Protein AF-A0A6S7J0M7-F1 (afdb_monomer)

InterPro domains:
  IPR000467 G-patch domain [PF01585] (62-101)
  IPR000467 G-patch domain [PS50174] (59-105)
  IPR000467 G-patch domain [SM00443] (57-103)
  IPR050851 mRNA Cap 2'-O-Ribose Methyltransferase [PTHR16121] (40-175)

Structure (mmCIF, N/CA/C/O backbone):
data_AF-A0A6S7J0M7-F1
#
_entry.id   AF-A0A6S7J0M7-F1
#
loop_
_atom_site.group_PDB
_atom_site.id
_atom_site.type_symbol
_atom_site.label_atom_id
_atom_site.label_alt_id
_atom_site.label_comp_id
_atom_site.label_asym_id
_atom_site.label_entity_id
_atom_site.label_seq_id
_atom_site.pdbx_PDB_ins_code
_atom_site.Cartn_x
_atom_site.Cartn_y
_atom_site.Cartn_z
_atom_site.occupancy
_atom_site.B_iso_or_equiv
_atom_site.auth_seq_id
_atom_site.auth_comp_id
_atom_site.auth_asym_id
_atom_site.auth_atom_id
_atom_site.pdbx_PDB_model_num
ATOM 1 N N . MET A 1 1 ? 40.876 47.658 -2.928 1.00 42.59 1 MET A N 1
ATOM 2 C CA . MET A 1 1 ? 40.728 48.165 -1.544 1.00 42.59 1 MET A CA 1
ATOM 3 C C . MET A 1 1 ? 39.291 48.633 -1.369 1.00 42.59 1 MET A C 1
ATOM 5 O O . MET A 1 1 ? 38.766 49.165 -2.336 1.00 42.59 1 MET A O 1
ATOM 9 N N . ALA A 1 2 ? 38.724 48.424 -0.171 1.00 39.72 2 ALA A N 1
ATOM 10 C CA . ALA A 1 2 ? 37.327 48.652 0.252 1.00 39.72 2 ALA A CA 1
ATOM 11 C C . ALA A 1 2 ? 36.316 47.568 -0.195 1.00 39.72 2 ALA A C 1
ATOM 13 O O . ALA A 1 2 ? 36.354 47.130 -1.335 1.00 39.72 2 ALA A O 1
ATOM 14 N N . GLU A 1 3 ? 35.381 47.063 0.614 1.00 38.03 3 GLU A N 1
ATOM 15 C CA . GLU A 1 3 ? 35.123 47.114 2.064 1.00 38.03 3 GLU A CA 1
ATOM 16 C C . GLU A 1 3 ? 34.045 46.042 2.339 1.00 38.03 3 GLU A C 1
ATOM 18 O O . GLU A 1 3 ? 33.054 45.964 1.615 1.00 38.03 3 GLU A O 1
ATOM 23 N N . LYS A 1 4 ? 34.240 45.168 3.336 1.00 44.88 4 LYS A N 1
ATOM 24 C CA . LYS A 1 4 ? 33.270 44.121 3.702 1.00 44.88 4 LYS A CA 1
ATOM 25 C C . LYS A 1 4 ? 32.266 44.698 4.699 1.00 44.88 4 LYS A C 1
ATOM 27 O O . LYS A 1 4 ? 32.667 45.071 5.798 1.00 44.88 4 LYS A O 1
ATOM 32 N N . ARG A 1 5 ? 30.970 44.698 4.370 1.00 46.44 5 ARG A N 1
ATOM 33 C CA . ARG A 1 5 ? 29.899 44.952 5.346 1.00 46.44 5 ARG A CA 1
ATOM 34 C C . ARG A 1 5 ? 29.328 43.632 5.851 1.00 46.44 5 ARG A C 1
ATOM 36 O O . ARG A 1 5 ? 28.837 42.809 5.088 1.00 46.44 5 ARG A O 1
ATOM 43 N N . LYS A 1 6 ? 29.472 43.446 7.160 1.00 42.84 6 LYS A N 1
ATOM 44 C CA . LYS A 1 6 ? 29.028 42.312 7.966 1.00 42.84 6 LYS A CA 1
ATOM 45 C C . LYS A 1 6 ? 27.598 42.610 8.417 1.00 42.84 6 LYS A C 1
ATOM 47 O O . LYS A 1 6 ? 27.393 43.591 9.123 1.00 42.84 6 LYS A O 1
ATOM 52 N N . ILE A 1 7 ? 26.626 41.804 8.000 1.00 42.66 7 ILE A N 1
ATOM 53 C CA . ILE A 1 7 ? 25.259 41.857 8.529 1.00 42.66 7 ILE A CA 1
ATOM 54 C C . ILE A 1 7 ? 25.139 40.682 9.494 1.00 42.66 7 ILE A C 1
ATOM 56 O O . ILE A 1 7 ? 25.133 39.527 9.079 1.00 42.66 7 ILE A O 1
ATOM 60 N N . GLY A 1 8 ? 25.146 40.991 10.787 1.00 37.91 8 GLY A N 1
ATOM 61 C CA . GLY A 1 8 ? 24.786 40.067 11.852 1.00 37.91 8 GLY A CA 1
ATOM 62 C C . GLY A 1 8 ? 23.484 40.544 12.475 1.00 37.91 8 GLY A C 1
ATOM 63 O O . GLY A 1 8 ? 23.436 41.661 12.979 1.00 37.91 8 GLY A O 1
ATOM 64 N N . ALA A 1 9 ? 22.450 39.711 12.410 1.00 40.03 9 ALA A N 1
ATOM 65 C CA . ALA A 1 9 ? 21.255 39.800 13.241 1.00 40.03 9 ALA A CA 1
ATOM 66 C C . ALA A 1 9 ? 20.550 38.437 13.195 1.00 40.03 9 ALA A C 1
ATOM 68 O O . ALA A 1 9 ? 19.707 38.184 12.340 1.00 40.03 9 ALA A O 1
ATOM 69 N N . SER A 1 10 ? 20.953 37.533 14.084 1.00 37.06 10 SER A N 1
ATOM 70 C CA . SER A 1 10 ? 20.159 36.365 14.458 1.00 37.06 10 SER A CA 1
ATOM 71 C C . SER A 1 10 ? 19.264 36.780 15.625 1.00 37.06 10 SER A C 1
ATOM 73 O O . SER A 1 10 ? 19.756 36.979 16.735 1.00 37.06 10 SER A O 1
ATOM 75 N N . LEU A 1 11 ? 17.972 36.955 15.352 1.00 40.38 11 LEU A N 1
ATOM 76 C CA . LEU A 1 11 ? 16.920 36.942 16.364 1.00 40.38 11 LEU A CA 1
ATOM 77 C C . LEU A 1 11 ? 16.430 35.496 16.477 1.00 40.38 11 LEU A C 1
ATOM 79 O O . LEU A 1 11 ? 15.814 34.981 15.547 1.00 40.38 11 LEU A O 1
ATOM 83 N N . SER A 1 12 ? 16.710 34.854 17.604 1.00 33.84 12 SER A N 1
ATOM 84 C CA . SER A 1 12 ? 15.991 33.665 18.051 1.00 33.84 12 SER A CA 1
ATOM 85 C C . SER A 1 12 ? 15.834 33.763 19.561 1.00 33.84 12 SER A C 1
ATOM 87 O O . SER A 1 12 ? 16.805 33.659 20.309 1.00 33.84 12 SER A O 1
ATOM 89 N N . ASP A 1 13 ? 14.595 34.048 19.929 1.00 35.84 13 ASP A N 1
ATOM 90 C CA . ASP A 1 13 ? 14.003 34.031 21.256 1.00 35.84 13 ASP A CA 1
ATOM 91 C C . ASP A 1 13 ? 13.851 32.566 21.693 1.00 35.84 13 ASP A C 1
ATOM 93 O O . ASP A 1 13 ? 13.374 31.739 20.911 1.00 35.84 13 ASP A O 1
ATOM 97 N N . SER A 1 14 ? 14.309 32.209 22.889 1.00 38.31 14 SER A N 1
ATOM 98 C CA . SER A 1 14 ? 14.053 30.900 23.503 1.00 38.31 14 SER A CA 1
ATOM 99 C C . SER A 1 14 ? 14.153 31.046 25.017 1.00 38.31 14 SER A C 1
ATOM 101 O O . SER A 1 14 ? 15.239 30.984 25.595 1.00 38.31 14 SER A O 1
ATOM 103 N N . ASP A 1 15 ? 12.992 31.284 25.618 1.00 41.34 15 ASP A N 1
ATOM 104 C CA . ASP A 1 15 ? 12.712 31.068 27.030 1.00 41.34 15 ASP A CA 1
ATOM 105 C C . ASP A 1 15 ? 12.633 29.559 27.300 1.00 41.34 15 ASP A C 1
ATOM 107 O O . ASP A 1 15 ? 11.802 28.878 26.708 1.00 41.34 15 ASP A O 1
ATOM 111 N N . ASP A 1 16 ? 13.446 29.054 28.227 1.00 39.22 16 ASP A N 1
ATOM 112 C CA . ASP A 1 16 ? 13.207 27.776 28.907 1.00 39.22 16 ASP A CA 1
ATOM 113 C C . ASP A 1 16 ? 13.656 27.910 30.373 1.00 39.22 16 ASP A C 1
ATOM 115 O O . ASP A 1 16 ? 14.795 27.632 30.756 1.00 39.22 16 ASP A O 1
ATOM 119 N N . GLU A 1 17 ? 12.735 28.394 31.207 1.00 39.56 17 GLU A N 1
ATOM 120 C CA . GLU A 1 17 ? 12.828 28.380 32.669 1.00 39.56 17 GLU A CA 1
ATOM 121 C C . GLU A 1 17 ? 12.623 26.945 33.189 1.00 39.56 17 GLU A C 1
ATOM 123 O O . GLU A 1 17 ? 11.519 26.396 33.166 1.00 39.56 17 GLU A O 1
ATOM 128 N N . VAL A 1 18 ? 13.694 26.329 33.695 1.00 36.09 18 VAL A N 1
ATOM 129 C CA . VAL A 1 18 ? 13.650 25.049 34.418 1.00 36.09 18 VAL A CA 1
ATOM 130 C C . VAL A 1 18 ? 13.299 25.307 35.886 1.00 36.09 18 VAL A C 1
ATOM 132 O O . VAL A 1 18 ? 14.115 25.799 36.666 1.00 36.09 18 VAL A O 1
ATOM 135 N N . CYS A 1 19 ? 12.092 24.921 36.299 1.00 30.52 19 CYS A N 1
ATOM 136 C CA . CYS A 1 19 ? 11.670 24.946 37.698 1.00 30.52 19 CYS A CA 1
ATOM 137 C C . CYS A 1 19 ? 12.183 23.709 38.466 1.00 30.52 19 CYS A C 1
ATOM 139 O O . CYS A 1 19 ? 11.539 22.664 38.554 1.00 30.52 19 CYS A O 1
ATOM 141 N N . ASP A 1 20 ? 13.368 23.840 39.061 1.00 32.44 20 ASP A N 1
ATOM 142 C CA . ASP A 1 20 ? 14.002 22.818 39.901 1.00 32.44 20 ASP A CA 1
ATOM 143 C C . ASP A 1 20 ? 13.380 22.798 41.320 1.00 32.44 20 ASP A C 1
ATOM 145 O O . ASP A 1 20 ? 13.805 23.504 42.243 1.00 32.44 20 ASP A O 1
ATOM 149 N N . VAL A 1 21 ? 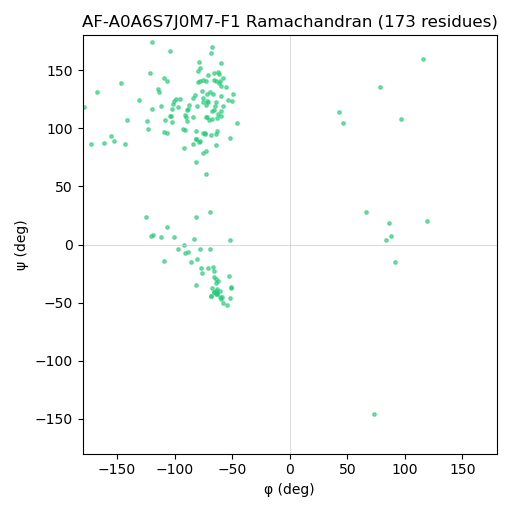12.312 22.013 41.513 1.00 38.84 21 VAL A N 1
ATOM 150 C CA . VAL A 1 21 ? 11.648 21.837 42.819 1.00 38.84 21 VAL A CA 1
ATOM 151 C C . VAL A 1 21 ? 12.407 20.811 43.667 1.00 38.84 21 VAL A C 1
ATOM 153 O O . VAL A 1 21 ? 12.130 19.610 43.674 1.00 38.84 21 VAL A O 1
ATOM 156 N N . LYS A 1 22 ? 13.358 21.307 44.465 1.00 37.19 22 LYS A N 1
ATOM 157 C CA . LYS A 1 22 ? 14.026 20.539 45.527 1.00 37.19 22 LYS A CA 1
ATOM 158 C C . LYS A 1 22 ? 13.047 20.210 46.659 1.00 37.19 22 LYS A C 1
ATOM 160 O O . LYS A 1 22 ? 12.708 21.065 47.477 1.00 37.19 22 LYS A O 1
ATOM 165 N N . ARG A 1 23 ? 12.653 18.935 46.751 1.00 42.47 23 ARG A N 1
ATOM 166 C CA . ARG A 1 23 ? 11.965 18.351 47.915 1.00 42.47 23 ARG A CA 1
ATOM 167 C C . ARG A 1 23 ? 12.846 18.483 49.164 1.00 42.47 23 ARG A C 1
ATOM 169 O O . ARG A 1 23 ? 13.858 17.797 49.284 1.00 42.47 23 ARG A O 1
ATOM 176 N N . ARG A 1 24 ? 12.445 19.323 50.120 1.00 42.94 24 ARG A N 1
ATOM 177 C CA . ARG A 1 24 ? 12.950 19.279 51.501 1.00 42.94 24 ARG A CA 1
ATOM 178 C C . ARG A 1 24 ? 11.878 18.657 52.385 1.00 42.94 24 ARG A C 1
ATOM 180 O O . ARG A 1 24 ? 10.830 19.251 52.599 1.00 42.94 24 ARG A O 1
ATOM 187 N N . ASN A 1 25 ? 12.157 17.452 52.870 1.00 37.50 25 ASN A N 1
ATOM 188 C CA . ASN A 1 25 ? 11.342 16.757 53.856 1.00 37.50 25 ASN A CA 1
ATOM 189 C C . ASN A 1 25 ? 11.914 17.095 55.241 1.00 37.50 25 ASN A C 1
ATOM 191 O O . ASN A 1 25 ? 12.939 16.540 55.632 1.00 37.50 25 ASN A O 1
ATOM 195 N N . THR A 1 26 ? 11.309 18.039 55.961 1.00 36.28 26 THR A N 1
ATOM 196 C CA . THR A 1 26 ? 11.643 18.302 57.368 1.00 36.28 26 THR A CA 1
ATOM 197 C C . THR A 1 26 ? 10.506 17.818 58.248 1.00 36.28 26 THR A C 1
ATOM 199 O O . THR A 1 26 ? 9.429 18.408 58.294 1.00 36.28 26 THR A O 1
ATOM 202 N N . PHE A 1 27 ? 10.782 16.710 58.923 1.00 38.91 27 PHE A N 1
ATOM 203 C CA . PHE A 1 27 ? 9.983 16.107 59.973 1.00 38.91 27 PHE A CA 1
ATOM 204 C C . PHE A 1 27 ? 10.009 17.033 61.198 1.00 38.91 27 PHE A C 1
ATOM 206 O O . PHE A 1 27 ? 11.068 17.250 61.784 1.00 38.91 27 PHE A O 1
ATOM 213 N N . VAL A 1 28 ? 8.863 17.605 61.568 1.00 35.50 28 VAL A N 1
ATOM 214 C CA . VAL A 1 28 ? 8.693 18.323 62.837 1.00 35.50 28 VAL A CA 1
ATOM 215 C C . VAL A 1 28 ? 7.547 17.659 63.586 1.00 35.50 28 VAL A C 1
ATOM 217 O O . VAL A 1 28 ? 6.374 17.900 63.312 1.00 35.50 28 VAL A O 1
ATOM 220 N N . THR A 1 29 ? 7.912 16.800 64.535 1.00 32.78 29 THR A N 1
ATOM 221 C CA . THR A 1 29 ? 7.024 16.325 65.595 1.00 32.78 29 THR A CA 1
ATOM 222 C C . THR A 1 29 ? 6.768 17.491 66.544 1.00 32.78 29 THR A C 1
ATOM 224 O O . THR A 1 29 ? 7.652 17.883 67.303 1.00 32.78 29 THR A O 1
ATOM 227 N N . SER A 1 30 ? 5.561 18.050 66.490 1.00 40.34 30 SER A N 1
ATOM 228 C CA . SER A 1 30 ? 5.046 18.973 67.499 1.00 40.34 30 SER A CA 1
ATOM 229 C C . SER A 1 30 ? 4.079 18.207 68.397 1.00 40.34 30 SER A C 1
ATOM 231 O O . SER A 1 30 ? 3.074 17.670 67.930 1.00 40.34 30 SER A O 1
ATOM 233 N N . MET A 1 31 ? 4.447 18.116 69.674 1.00 36.81 31 MET A N 1
ATOM 234 C CA . MET A 1 31 ? 3.658 17.562 70.770 1.00 36.81 31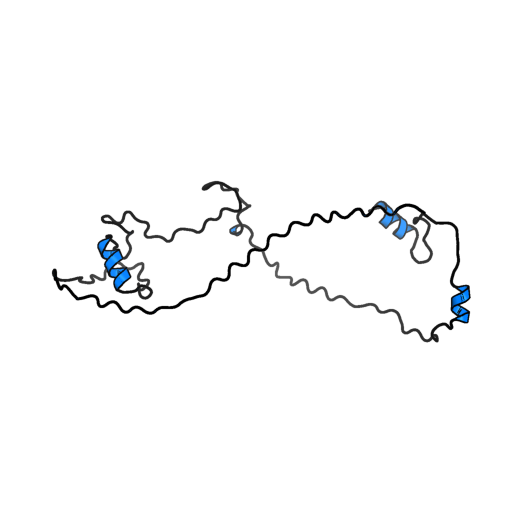 MET A CA 1
ATOM 235 C C . MET A 1 31 ? 2.324 18.308 70.893 1.00 36.81 31 MET A C 1
ATOM 237 O O . MET A 1 31 ? 2.315 19.505 71.177 1.00 36.81 31 MET A O 1
ATOM 241 N N . TYR A 1 32 ? 1.205 17.601 70.730 1.00 36.69 32 TYR A N 1
ATOM 242 C CA . TYR A 1 32 ? -0.105 18.094 71.146 1.00 36.69 32 TYR A CA 1
ATOM 243 C C . TYR A 1 32 ? -0.482 17.452 72.476 1.00 36.69 32 TYR A C 1
ATOM 245 O O . TYR A 1 32 ? -0.500 16.233 72.618 1.00 36.69 32 TYR A O 1
ATOM 253 N N . GLN A 1 33 ? -0.743 18.319 73.448 1.00 37.66 33 GLN A N 1
ATOM 254 C CA . GLN A 1 33 ? -1.159 17.992 74.800 1.00 37.66 33 GLN A CA 1
ATOM 255 C C . GLN A 1 33 ? -2.675 17.772 74.823 1.00 37.66 33 GLN A C 1
ATOM 257 O O . GLN A 1 33 ? -3.440 18.618 74.355 1.00 37.66 33 GLN A O 1
ATOM 262 N N . GLU A 1 34 ? -3.097 16.615 75.331 1.00 29.38 34 GLU A N 1
ATOM 263 C CA . GLU A 1 34 ? -4.500 16.219 75.433 1.00 29.38 34 GLU A CA 1
ATOM 264 C C . GLU A 1 34 ? -5.218 17.043 76.507 1.00 29.38 34 GLU A C 1
ATOM 266 O O . GLU A 1 34 ? -4.831 17.042 77.673 1.00 29.38 34 GLU A O 1
ATOM 271 N N . ASN A 1 35 ? -6.290 17.731 76.108 1.00 38.28 35 ASN A N 1
ATOM 272 C CA . ASN A 1 35 ? -7.301 18.234 77.030 1.00 38.28 35 ASN A CA 1
ATOM 273 C C . ASN A 1 35 ? -8.553 17.369 76.866 1.00 38.28 35 ASN A C 1
ATOM 275 O O . ASN A 1 35 ? -9.370 17.579 75.967 1.00 38.28 35 ASN A O 1
ATOM 279 N N . GLU A 1 36 ? -8.665 16.381 77.747 1.00 38.00 36 GLU A N 1
ATOM 280 C CA . GLU A 1 36 ? -9.853 15.565 77.969 1.00 38.00 36 GLU A CA 1
ATOM 281 C C . GLU A 1 36 ? -11.005 16.453 78.470 1.00 38.00 36 GLU A C 1
ATOM 283 O O . GLU A 1 36 ? -11.009 16.918 79.611 1.00 38.00 36 GLU A O 1
ATOM 288 N N . SER A 1 37 ? -12.013 16.681 77.626 1.00 38.06 37 SER A N 1
ATOM 289 C CA . SER A 1 37 ? -13.362 16.996 78.096 1.00 38.06 37 SER A CA 1
ATOM 290 C C . SER A 1 37 ? -14.337 15.992 77.488 1.00 38.06 37 SER A C 1
ATOM 292 O O . SER A 1 37 ? -14.616 15.966 76.288 1.00 38.06 37 SER A O 1
ATOM 294 N N . SER A 1 38 ? -14.797 15.073 78.331 1.00 44.44 38 SER A N 1
ATOM 295 C CA . SER A 1 38 ? -15.778 14.060 77.963 1.00 44.44 38 SER A CA 1
ATOM 296 C C . SER A 1 38 ? -17.163 14.698 77.807 1.00 44.44 38 SER A C 1
ATOM 298 O O . SER A 1 38 ? -17.576 15.485 78.662 1.00 44.44 38 SER A O 1
ATOM 300 N N . PRO A 1 39 ? -17.948 14.268 76.805 1.00 39.06 39 PRO A N 1
ATOM 301 C CA . PRO A 1 39 ? -19.357 14.020 77.080 1.00 39.06 39 PRO A CA 1
ATOM 302 C C . PRO A 1 39 ? -19.827 12.652 76.563 1.00 39.06 39 PRO A C 1
ATOM 304 O O . PRO A 1 39 ? -19.722 12.317 75.388 1.00 39.06 39 PRO A O 1
ATOM 307 N N . SER A 1 40 ? -20.369 11.896 77.520 1.00 37.03 40 SER A N 1
ATOM 308 C CA . SE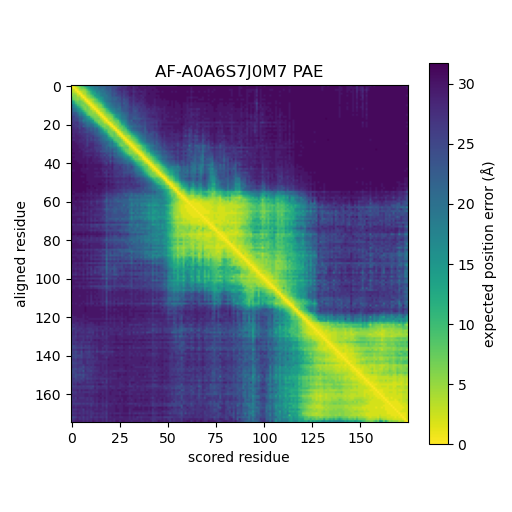R A 1 40 ? -21.538 11.010 77.453 1.00 37.03 40 SER A CA 1
ATOM 309 C C . SER A 1 40 ? -21.757 10.077 76.249 1.00 37.03 40 SER A C 1
ATOM 311 O O . SER A 1 40 ? -22.184 10.495 75.181 1.00 37.03 40 SER A O 1
ATOM 313 N N . LYS A 1 41 ? -21.678 8.775 76.562 1.00 44.16 41 LYS A N 1
ATOM 314 C CA . LYS A 1 41 ? -22.677 7.722 76.276 1.00 44.16 41 LYS A CA 1
ATOM 315 C C . LYS A 1 41 ? -23.284 7.660 74.862 1.00 44.16 41 LYS A C 1
ATOM 317 O O . LYS A 1 41 ? -24.295 8.289 74.585 1.00 44.16 41 LYS A O 1
ATOM 322 N N . GLY A 1 42 ? -22.794 6.663 74.121 1.00 35.53 42 GLY A N 1
ATOM 323 C CA . GLY A 1 42 ? -23.638 5.589 73.588 1.00 35.53 42 GLY A CA 1
ATOM 324 C C . GLY A 1 42 ? -24.112 5.764 72.151 1.00 35.53 42 GLY A C 1
ATOM 325 O O . GLY A 1 42 ? -25.050 6.505 71.895 1.00 35.53 42 GLY A O 1
ATOM 326 N N . MET A 1 43 ? -23.547 4.972 71.237 1.00 37.97 43 MET A N 1
ATOM 327 C CA . MET A 1 43 ? -24.233 4.619 69.997 1.00 37.97 43 MET A CA 1
ATOM 328 C C . MET A 1 43 ? -24.614 3.140 70.091 1.00 37.97 43 MET A C 1
ATOM 330 O O . MET A 1 43 ? -23.783 2.256 69.896 1.00 37.97 43 MET A O 1
ATOM 334 N N . MET A 1 44 ? -25.863 2.880 70.488 1.00 36.81 44 MET A N 1
ATOM 335 C CA . MET A 1 44 ? -26.513 1.598 70.228 1.00 36.81 44 MET A CA 1
ATOM 336 C C . MET A 1 44 ? -26.656 1.470 68.714 1.00 36.81 44 MET A C 1
ATOM 338 O O . MET A 1 44 ? -27.312 2.291 68.076 1.00 36.81 44 MET A O 1
ATOM 342 N N . VAL A 1 45 ? -26.030 0.443 68.148 1.00 39.19 45 VAL A N 1
ATOM 343 C CA . VAL A 1 45 ? -26.335 -0.030 66.801 1.00 39.19 45 VAL A CA 1
ATOM 344 C C . VAL A 1 45 ? -27.670 -0.760 66.900 1.00 39.19 45 VAL A C 1
ATOM 346 O O . VAL A 1 45 ? -27.715 -1.921 67.295 1.00 39.19 45 VAL A O 1
ATOM 349 N N . ASN A 1 46 ? -28.766 -0.073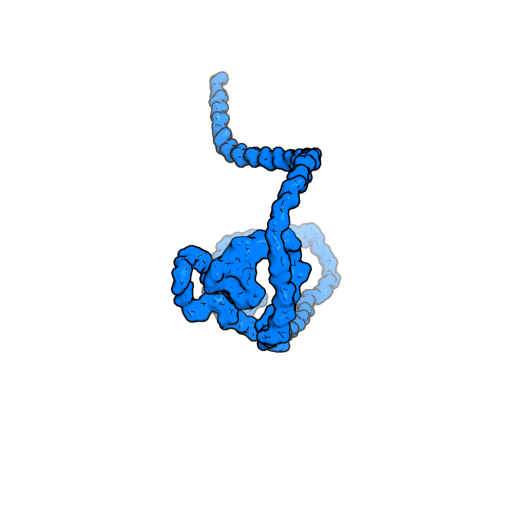 66.586 1.00 38.72 46 ASN A N 1
ATOM 350 C CA . ASN A 1 46 ? -30.003 -0.756 66.228 1.00 38.72 46 ASN A CA 1
ATOM 351 C C . ASN A 1 46 ? -29.881 -1.143 64.756 1.00 38.72 46 ASN A C 1
ATOM 353 O O . ASN A 1 46 ? -30.061 -0.321 63.861 1.00 38.72 46 ASN A O 1
ATOM 357 N N . SER A 1 47 ? -29.504 -2.397 64.525 1.00 46.50 47 SER A N 1
ATOM 358 C CA . SER A 1 47 ? -29.542 -3.028 63.215 1.00 46.50 47 SER A CA 1
ATOM 359 C C . SER A 1 47 ? -30.977 -3.446 62.910 1.00 46.50 47 SER A C 1
ATOM 361 O O . SER A 1 47 ? -31.371 -4.566 63.224 1.00 46.50 47 SER A O 1
ATOM 363 N N . ASP A 1 48 ? -31.754 -2.548 62.316 1.00 40.53 48 ASP A N 1
ATOM 364 C CA . ASP A 1 48 ? -32.861 -2.973 61.464 1.00 40.53 48 ASP A CA 1
ATOM 365 C C . ASP A 1 48 ? -33.142 -1.904 60.408 1.00 40.53 48 ASP A C 1
ATOM 367 O O . ASP A 1 48 ? -33.860 -0.937 60.643 1.00 40.53 48 ASP A O 1
ATOM 371 N N . SER A 1 49 ? -32.445 -2.028 59.279 1.00 39.69 49 SER A N 1
ATOM 372 C CA . SER A 1 49 ? -32.746 -1.417 57.978 1.00 39.69 49 SER A CA 1
ATOM 373 C C . SER A 1 49 ? -31.763 -2.020 56.981 1.00 39.69 49 SER A C 1
ATOM 375 O O . SER A 1 49 ? -30.642 -1.553 56.780 1.00 39.69 49 SER A O 1
ATOM 377 N N . THR A 1 50 ? -32.162 -3.160 56.436 1.00 49.09 50 THR A N 1
ATOM 378 C CA . THR A 1 50 ? -31.507 -3.842 55.327 1.00 49.09 50 THR A CA 1
ATOM 379 C C . THR A 1 50 ? -31.676 -3.019 54.054 1.00 49.09 50 THR A C 1
ATOM 381 O O . THR A 1 50 ? -32.709 -3.143 53.408 1.00 49.09 50 THR A O 1
ATOM 384 N N . ASP A 1 51 ? -30.703 -2.169 53.732 1.00 44.00 51 ASP A N 1
ATOM 385 C CA . ASP A 1 51 ? -30.099 -2.038 52.395 1.00 44.00 51 ASP A CA 1
ATOM 386 C C . ASP A 1 51 ? -28.987 -0.969 52.459 1.00 44.00 51 ASP A C 1
ATOM 388 O O . ASP A 1 51 ? -29.248 0.180 52.807 1.00 44.00 51 ASP A O 1
ATOM 392 N N . GLY A 1 52 ? -27.729 -1.335 52.186 1.00 49.47 52 GLY A N 1
ATOM 393 C CA . GLY A 1 52 ? -26.622 -0.362 52.120 1.00 49.47 52 GLY A CA 1
ATOM 394 C C . GLY A 1 52 ? -25.453 -0.535 53.097 1.00 49.47 52 GLY A C 1
ATOM 395 O O . GLY A 1 52 ? -24.681 0.405 53.285 1.00 49.47 52 GLY A O 1
ATOM 396 N N . SER A 1 53 ? -25.237 -1.716 53.688 1.00 47.62 53 SER A N 1
ATOM 397 C CA . SER A 1 53 ? -24.034 -2.003 54.489 1.00 47.62 53 SER A CA 1
ATOM 398 C C . SER A 1 53 ? -22.774 -2.174 53.619 1.00 47.62 53 SER A C 1
ATOM 400 O O . SER A 1 53 ? -22.127 -3.222 53.628 1.00 47.62 53 SER A O 1
ATOM 402 N N . LYS A 1 54 ? -22.380 -1.147 52.859 1.00 55.50 54 LYS A N 1
ATOM 403 C CA . LYS A 1 54 ? -20.979 -1.020 52.446 1.00 55.50 54 LYS A CA 1
ATOM 404 C C . LYS A 1 54 ? -20.215 -0.632 53.701 1.00 55.50 54 LYS A C 1
ATOM 406 O O . LYS A 1 54 ? -20.400 0.463 54.225 1.00 55.50 54 LYS A O 1
ATOM 411 N N . SER A 1 55 ? -19.409 -1.551 54.227 1.00 57.78 55 SER A N 1
ATOM 412 C CA . SER A 1 55 ? -18.583 -1.285 55.401 1.00 57.78 55 SER A CA 1
ATOM 413 C C . SER A 1 55 ? -17.814 0.019 55.186 1.00 57.78 55 SER A C 1
ATOM 415 O O . SER A 1 55 ? -17.051 0.121 54.224 1.00 57.78 55 SER A O 1
ATOM 417 N N . PHE A 1 56 ? -17.963 0.992 56.086 1.00 67.94 56 PHE A N 1
ATOM 418 C CA . PHE A 1 56 ? -17.222 2.264 56.085 1.00 67.94 56 PHE A CA 1
ATOM 419 C C . PHE A 1 56 ? -15.723 2.065 56.430 1.00 67.94 56 PHE A C 1
ATOM 421 O O . PHE A 1 56 ? -15.056 2.950 56.952 1.00 67.94 56 PHE A O 1
ATOM 428 N N . SER A 1 57 ? -15.193 0.876 56.120 1.00 66.81 57 SER A N 1
ATOM 429 C CA . SER A 1 57 ? -13.872 0.329 56.440 1.00 66.81 57 SER A CA 1
ATOM 430 C C . SER A 1 57 ? -12.719 1.024 55.707 1.00 66.81 57 SER A C 1
ATOM 432 O O . SER A 1 57 ? -11.564 0.675 55.930 1.00 66.81 57 SER A O 1
ATOM 434 N N . GLY A 1 58 ? -13.016 1.972 54.814 1.00 77.88 58 GLY A N 1
ATOM 435 C CA . GLY A 1 58 ? -12.019 2.732 54.056 1.00 77.88 58 GLY A CA 1
ATOM 436 C C . GLY A 1 58 ? -11.678 4.105 54.642 1.00 77.88 58 GLY A C 1
ATOM 437 O O . GLY A 1 58 ? -10.815 4.787 54.095 1.00 77.88 58 GLY A O 1
ATOM 438 N N . TYR A 1 59 ? -12.343 4.537 55.719 1.00 81.44 59 TYR A N 1
ATOM 439 C CA . TYR A 1 59 ? -12.156 5.870 56.296 1.00 81.44 59 TYR A CA 1
ATOM 440 C C . TYR A 1 59 ? -11.438 5.804 57.643 1.00 81.44 59 TYR A C 1
ATOM 442 O O . TYR A 1 59 ? -11.673 4.907 58.444 1.00 81.44 59 TYR A O 1
ATOM 450 N N . ASN A 1 60 ? -10.571 6.783 57.901 1.00 90.81 60 ASN A N 1
ATOM 451 C CA . ASN A 1 60 ? -9.885 6.923 59.183 1.00 90.81 60 ASN A CA 1
ATOM 452 C C . ASN A 1 60 ? -10.877 7.370 60.279 1.00 90.81 60 ASN A C 1
ATOM 454 O O . ASN A 1 60 ? -11.772 8.181 60.020 1.00 90.81 60 ASN A O 1
ATOM 458 N N . ASP A 1 61 ? -10.678 6.904 61.512 1.00 89.50 61 ASP A N 1
ATOM 459 C CA . ASP A 1 61 ? -11.459 7.272 62.702 1.00 89.50 61 ASP A CA 1
ATOM 460 C C . ASP A 1 61 ? -11.595 8.790 62.899 1.00 89.50 61 ASP A C 1
ATOM 462 O O . ASP A 1 61 ? -12.654 9.295 63.288 1.00 89.50 61 ASP A O 1
ATOM 466 N N . PHE A 1 62 ? -10.545 9.555 62.583 1.00 91.19 62 PHE A N 1
ATOM 467 C CA . PHE A 1 62 ? -10.596 11.015 62.652 1.00 91.19 62 PHE A CA 1
ATOM 468 C C . PHE A 1 62 ? -11.602 11.599 61.650 1.00 91.19 62 PHE A C 1
ATOM 470 O O . PHE A 1 62 ? -12.384 12.493 61.987 1.00 91.19 62 PHE A O 1
ATOM 477 N N . SER A 1 63 ? -11.610 11.071 60.425 1.00 89.19 63 SER A N 1
ATOM 478 C CA . SER A 1 63 ? -12.521 11.479 59.355 1.00 89.19 63 SER A CA 1
ATOM 479 C C . SER A 1 63 ? -13.970 11.176 59.731 1.00 89.19 63 SER A C 1
ATOM 481 O O . SER A 1 63 ? -14.831 12.038 59.580 1.00 89.19 63 SER A O 1
ATOM 483 N N . LEU A 1 64 ? -14.223 10.001 60.311 1.00 88.88 64 LEU A N 1
ATOM 484 C CA . LEU A 1 64 ? -15.532 9.590 60.822 1.00 88.88 64 LEU A CA 1
ATOM 485 C C . LEU A 1 64 ? -16.060 10.528 61.910 1.00 88.88 64 LEU A C 1
ATOM 487 O O . LEU A 1 64 ? -17.201 10.989 61.848 1.00 88.88 64 LEU A O 1
ATOM 491 N N . LYS A 1 65 ? -15.213 10.876 62.885 1.00 91.19 65 LYS A N 1
ATOM 492 C CA . LYS A 1 65 ? -15.576 11.813 63.956 1.00 91.19 65 LYS A CA 1
ATOM 493 C C . LYS A 1 65 ? -15.892 13.206 63.410 1.00 91.19 65 LYS A C 1
ATOM 495 O O . LYS A 1 65 ? -16.807 13.865 63.903 1.00 91.19 65 LYS A O 1
ATOM 500 N N . LEU A 1 66 ? -15.154 13.662 62.397 1.00 92.31 66 LEU A N 1
ATOM 501 C CA . LEU A 1 66 ? -15.411 14.940 61.736 1.00 92.31 66 LEU A CA 1
ATOM 502 C C . LEU A 1 66 ? -16.728 14.915 60.947 1.00 92.31 66 LEU A C 1
ATOM 504 O O . LEU A 1 66 ? -17.522 15.844 61.071 1.00 92.31 66 LEU A O 1
ATOM 508 N N . MET A 1 67 ? -16.994 13.844 60.199 1.00 89.75 67 MET A N 1
ATOM 509 C CA . MET A 1 67 ? -18.249 13.652 59.464 1.00 89.75 67 MET A CA 1
ATOM 510 C C . MET A 1 67 ? -19.452 13.634 60.412 1.00 89.75 67 MET A C 1
ATOM 512 O O . MET A 1 67 ? -20.424 14.350 60.178 1.00 89.75 67 MET A O 1
ATOM 516 N N . GLY A 1 68 ? -19.356 12.909 61.531 1.00 88.88 68 GLY A N 1
ATOM 517 C CA . GLY A 1 68 ? -20.396 12.891 62.562 1.00 88.88 68 GLY A CA 1
ATOM 518 C C . GLY A 1 68 ? -20.650 14.273 63.173 1.00 88.88 68 GLY A C 1
ATOM 519 O O . GLY A 1 68 ? -21.801 14.671 63.338 1.00 88.88 68 GLY A O 1
ATOM 520 N N . LYS A 1 69 ? -19.598 15.071 63.423 1.00 91.31 69 LYS A N 1
ATOM 521 C CA . LYS A 1 69 ? -19.742 16.472 63.874 1.00 91.31 69 LYS A CA 1
ATOM 522 C C . LYS A 1 69 ? -20.455 17.362 62.854 1.00 91.31 69 LYS A C 1
ATOM 524 O O . LYS A 1 69 ? -21.145 18.296 63.250 1.00 91.31 69 LYS A O 1
ATOM 529 N N . MET A 1 70 ? -20.301 17.067 61.567 1.00 89.62 70 MET A N 1
ATOM 530 C CA . MET A 1 70 ? -21.002 17.750 60.477 1.00 89.62 70 MET A CA 1
ATOM 531 C C . MET A 1 70 ? -22.416 17.188 60.229 1.00 89.62 70 MET A C 1
ATOM 533 O O . MET A 1 70 ? -23.101 17.641 59.314 1.00 89.62 70 MET A O 1
ATOM 537 N N . GLY A 1 71 ? -22.880 16.241 61.052 1.00 89.06 71 GLY A N 1
ATOM 538 C CA . GLY A 1 71 ? -24.226 15.670 60.986 1.00 89.06 71 GLY A CA 1
ATOM 539 C C . GLY A 1 71 ? -24.375 14.500 60.016 1.00 89.06 71 GLY A C 1
ATOM 540 O O . GLY A 1 71 ? -25.490 14.206 59.616 1.00 89.06 71 GLY A O 1
ATOM 541 N N . PHE A 1 72 ? -23.285 13.846 59.610 1.00 88.44 72 PHE A N 1
ATOM 542 C CA . PHE A 1 72 ? -23.359 12.634 58.793 1.00 88.44 72 PHE A CA 1
ATOM 543 C C . PHE A 1 72 ? -23.989 11.474 59.574 1.00 88.44 72 PHE A C 1
ATOM 545 O O . PHE A 1 72 ? -23.529 11.144 60.671 1.00 88.44 72 PHE A O 1
ATOM 552 N N . GLN A 1 73 ? -24.988 10.829 58.978 1.00 86.44 73 GLN A N 1
ATOM 553 C CA . GLN A 1 73 ? -25.563 9.572 59.451 1.00 86.44 73 GLN A CA 1
ATOM 554 C C . GLN A 1 73 ? -25.434 8.513 58.355 1.00 86.44 73 GLN A C 1
ATOM 556 O O . GLN A 1 73 ? -25.457 8.823 57.167 1.00 86.44 73 GLN A O 1
ATOM 561 N N . ILE A 1 74 ? -25.261 7.252 58.753 1.00 83.06 74 ILE A N 1
ATOM 562 C CA . ILE A 1 74 ? -25.096 6.143 57.808 1.00 83.06 74 ILE A CA 1
ATOM 563 C C . ILE A 1 74 ? -26.382 6.000 56.989 1.00 83.06 74 ILE A C 1
ATOM 565 O O . ILE A 1 74 ? -27.451 5.808 57.556 1.00 83.06 74 ILE A O 1
ATOM 569 N N . GLY A 1 75 ? -26.260 6.093 55.663 1.00 81.19 75 GLY A N 1
ATOM 570 C CA . GLY A 1 75 ? -27.390 6.021 54.730 1.00 81.19 75 GLY A CA 1
ATOM 571 C C . GLY A 1 75 ? -28.021 7.376 54.387 1.00 81.19 75 GLY A C 1
ATOM 572 O O . GLY A 1 75 ? -28.705 7.476 53.370 1.00 81.19 75 GLY A O 1
ATOM 573 N N . GLU A 1 76 ? -27.735 8.431 55.154 1.00 84.81 76 GLU A N 1
ATOM 574 C CA . GLU A 1 76 ? -28.195 9.791 54.866 1.00 84.81 76 GLU A CA 1
ATOM 575 C C . GLU A 1 76 ? -27.076 10.671 54.293 1.00 84.81 76 GLU A C 1
ATOM 577 O O . GLU A 1 76 ? -25.886 10.347 54.318 1.00 84.81 76 GLU A O 1
ATOM 582 N N . GLY A 1 77 ? -27.469 11.819 53.748 1.00 86.12 77 GLY A N 1
ATOM 583 C CA . GLY A 1 77 ? -26.532 12.845 53.319 1.00 86.12 77 GLY A CA 1
ATOM 584 C C . GLY A 1 77 ? -25.800 13.526 54.474 1.00 86.12 77 GLY A C 1
ATOM 585 O O . GLY A 1 77 ? -26.212 13.493 55.630 1.00 86.12 77 GLY A O 1
ATOM 586 N N . LEU A 1 78 ? -24.721 14.237 54.150 1.00 89.56 78 LEU A N 1
ATOM 587 C CA . LEU A 1 78 ? -24.049 15.118 55.107 1.00 89.56 78 LEU A CA 1
ATOM 588 C C . LEU A 1 78 ? -24.970 16.279 55.540 1.00 89.56 78 LEU A C 1
ATOM 590 O O . LEU A 1 78 ? -25.650 16.880 54.709 1.00 89.56 78 LEU A O 1
ATOM 594 N N . GLY A 1 79 ? -24.935 16.654 56.819 1.00 87.88 79 GLY A N 1
ATOM 595 C CA . GLY A 1 79 ? -25.655 17.811 57.360 1.00 87.88 79 GLY A CA 1
ATOM 596 C C . GLY A 1 79 ? -26.722 17.434 58.386 1.00 87.88 79 GLY A C 1
ATOM 597 O O . GLY A 1 79 ? -27.226 16.323 58.408 1.00 87.88 79 GLY A O 1
ATOM 598 N N . LYS A 1 80 ? -27.124 18.398 59.224 1.00 87.44 80 LYS A N 1
ATOM 599 C CA . LYS A 1 80 ? -28.016 18.191 60.388 1.00 87.44 80 LYS A CA 1
ATOM 600 C C . LYS A 1 80 ? -29.345 17.466 60.099 1.00 87.44 80 LYS A C 1
ATOM 602 O O . LYS A 1 80 ? -29.913 16.878 61.011 1.00 87.44 80 LYS A O 1
ATOM 607 N N . PHE A 1 81 ? -29.847 17.566 58.870 1.00 86.44 81 PHE A N 1
ATOM 608 C CA . PHE A 1 81 ? -31.119 16.978 58.433 1.00 86.44 81 PHE A CA 1
ATOM 609 C C . PHE A 1 81 ? -30.944 16.073 57.202 1.00 86.44 81 PHE A C 1
ATOM 611 O O . PHE A 1 81 ? -31.859 15.983 56.392 1.00 86.44 81 PHE A O 1
ATOM 618 N N . GLY A 1 82 ? -29.744 15.529 56.972 1.00 83.25 82 GLY A N 1
ATOM 619 C CA . GLY A 1 82 ? -29.490 14.703 55.787 1.00 83.25 82 GLY A CA 1
ATOM 620 C C . GLY A 1 82 ? -29.563 15.475 54.463 1.00 83.25 82 GLY A C 1
ATOM 621 O O . GLY A 1 82 ? -29.912 14.908 53.438 1.00 83.25 82 GLY A O 1
ATOM 622 N N . GLN A 1 83 ? -29.271 16.783 54.478 1.00 85.50 83 GLN A N 1
ATOM 623 C CA . 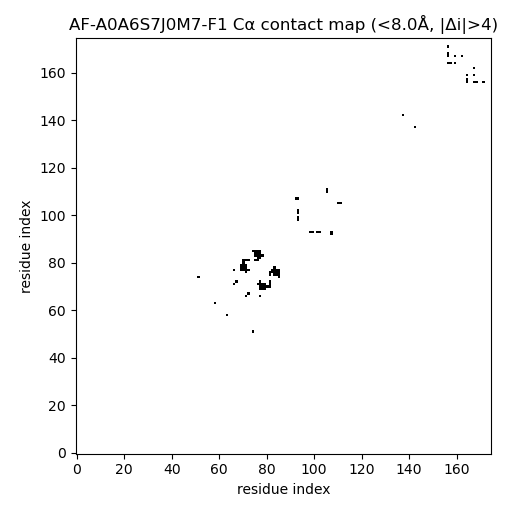GLN A 1 83 ? -29.450 17.686 53.325 1.00 85.50 83 GLN A CA 1
ATOM 624 C C . GLN A 1 83 ? -28.520 17.360 52.148 1.00 85.50 83 GLN A C 1
ATOM 626 O O . GLN A 1 83 ? -28.810 17.696 51.000 1.00 85.50 83 GLN A O 1
ATOM 631 N N . GLY A 1 84 ? -27.358 16.777 52.444 1.00 86.56 84 GLY A N 1
ATOM 632 C CA . GLY A 1 84 ? -26.391 16.356 51.445 1.00 86.56 84 GLY A CA 1
ATOM 633 C C . GLY A 1 84 ? -26.902 15.195 50.593 1.00 86.56 84 GLY A C 1
ATOM 634 O O . GLY A 1 84 ? -27.904 14.553 50.890 1.00 86.56 84 GLY A O 1
ATOM 635 N N . ARG A 1 85 ? -26.180 14.883 49.519 1.00 85.19 85 ARG A N 1
ATOM 636 C CA . ARG A 1 85 ? -26.473 13.688 48.723 1.00 85.19 85 ARG A CA 1
ATOM 637 C C . ARG A 1 85 ? -25.970 12.435 49.441 1.00 85.19 85 ARG A C 1
ATOM 639 O O . ARG A 1 85 ? -24.824 12.406 49.882 1.00 85.19 85 ARG A O 1
ATOM 646 N N . SER A 1 86 ? -26.819 11.415 49.521 1.00 85.50 86 SER A N 1
ATOM 647 C CA . SER A 1 86 ? -26.448 10.047 49.911 1.00 85.50 86 SER A CA 1
ATOM 648 C C . SER A 1 86 ? -25.846 9.268 48.736 1.00 85.50 86 SER A C 1
ATOM 650 O O . SER A 1 86 ? -24.919 8.480 48.908 1.00 85.50 86 SER A O 1
ATOM 652 N N . ASN A 1 87 ? -26.350 9.524 47.527 1.00 83.88 87 ASN A N 1
ATOM 653 C CA . ASN A 1 87 ? -25.889 8.882 46.302 1.00 83.88 87 ASN A CA 1
ATOM 654 C C . ASN A 1 87 ? -24.596 9.517 45.775 1.00 83.88 87 ASN A C 1
ATOM 656 O O . ASN A 1 87 ? -24.358 10.719 45.925 1.00 83.88 87 ASN A O 1
ATOM 660 N N . ILE A 1 88 ? -23.780 8.693 45.117 1.00 83.19 88 ILE A N 1
ATOM 661 C CA . ILE A 1 88 ? -22.551 9.120 44.442 1.00 83.19 88 ILE A CA 1
ATOM 662 C C . ILE A 1 88 ? -22.905 10.144 43.356 1.00 83.19 88 ILE A C 1
ATOM 664 O O . ILE A 1 88 ? -23.920 10.020 42.674 1.00 83.19 88 ILE A O 1
ATOM 668 N N . VAL A 1 89 ? -22.068 11.171 43.207 1.00 85.06 89 VAL A N 1
ATOM 669 C CA . VAL A 1 89 ? -22.217 12.156 42.132 1.00 85.06 89 VAL A CA 1
ATOM 670 C C . VAL A 1 89 ? -21.819 11.497 40.817 1.00 85.06 89 VAL A C 1
ATOM 672 O O . VAL A 1 89 ? -20.686 11.039 40.675 1.00 85.06 89 VAL A O 1
ATOM 675 N N . GLU A 1 90 ? -22.756 11.450 39.877 1.00 82.88 90 GLU A N 1
ATOM 676 C CA . GLU A 1 90 ? -22.512 10.950 38.526 1.00 82.88 90 GLU A CA 1
ATOM 677 C C . GLU A 1 90 ? -21.387 11.738 37.842 1.00 82.88 90 GLU A C 1
ATOM 679 O O . GLU A 1 90 ? -21.233 12.948 38.040 1.00 82.88 90 GLU A O 1
ATOM 684 N N . ALA A 1 91 ? -20.575 11.039 37.048 1.00 82.19 91 ALA A N 1
ATOM 685 C CA . ALA A 1 91 ? -19.502 11.666 36.293 1.00 82.19 91 ALA A CA 1
ATOM 686 C C . ALA A 1 91 ? -20.072 12.622 35.233 1.00 82.19 91 ALA A C 1
ATOM 688 O O . ALA A 1 91 ? -21.139 12.391 34.668 1.00 82.19 91 ALA A O 1
ATOM 689 N N . SER A 1 92 ? -19.339 13.699 34.938 1.00 78.19 92 SER A N 1
ATOM 690 C CA . SER A 1 92 ? -19.722 14.602 33.852 1.00 78.19 92 SER A CA 1
ATOM 691 C C . SER A 1 92 ? -19.611 13.876 32.514 1.00 78.19 92 SER A C 1
ATOM 693 O O . SER A 1 92 ? -18.509 13.534 32.086 1.00 78.19 92 SER A O 1
ATOM 695 N N . LYS A 1 93 ? -20.743 13.696 31.834 1.00 75.56 93 LYS A N 1
ATOM 696 C CA . LYS A 1 93 ? -20.797 13.147 30.471 1.00 75.56 93 LYS A CA 1
ATOM 697 C C . LYS A 1 93 ? -20.419 14.169 29.391 1.00 75.56 93 LYS A C 1
ATOM 699 O O . LYS A 1 93 ? -20.323 13.867 28.203 1.00 75.56 93 LYS A O 1
ATOM 704 N N . GLN A 1 94 ? -20.172 15.414 29.796 1.00 76.31 94 GLN A N 1
ATOM 705 C CA . GLN A 1 94 ? -19.974 16.519 28.872 1.00 76.31 94 GLN A CA 1
ATOM 706 C C . GLN A 1 94 ? -18.610 16.474 28.200 1.00 76.31 94 GLN A C 1
ATOM 708 O O . GLN A 1 94 ? -17.563 16.491 28.850 1.00 76.31 94 GLN A O 1
ATOM 713 N N . ARG A 1 95 ? -18.620 16.505 26.867 1.00 74.38 95 ARG A N 1
ATOM 714 C CA . ARG A 1 95 ? -17.403 16.572 26.060 1.00 74.38 95 ARG A CA 1
ATOM 715 C C . ARG A 1 95 ? -17.110 18.004 25.608 1.00 74.38 95 ARG A C 1
ATOM 717 O O . ARG A 1 95 ? -17.917 18.630 24.922 1.00 74.38 95 ARG A O 1
ATOM 724 N N . GLY A 1 96 ? -15.906 18.488 25.911 1.00 79.38 96 GLY A N 1
ATOM 725 C CA . GLY A 1 96 ? -15.381 19.755 25.392 1.00 79.38 96 GLY A CA 1
ATOM 726 C C . GLY A 1 96 ? -16.028 21.000 26.008 1.00 79.38 96 GLY A C 1
ATOM 727 O O . GLY A 1 96 ? -16.380 21.014 27.180 1.00 79.38 96 GLY A O 1
ATOM 728 N N . ARG A 1 97 ? -16.171 22.071 25.215 1.00 84.25 97 ARG A N 1
ATOM 729 C CA . ARG A 1 97 ? -16.674 23.392 25.657 1.00 84.25 97 ARG A CA 1
ATOM 730 C C . ARG A 1 97 ? -18.208 23.482 25.748 1.00 84.25 97 ARG A C 1
ATOM 732 O O . ARG A 1 97 ? -18.765 24.570 25.617 1.00 84.25 97 ARG A O 1
ATOM 739 N N . ARG A 1 98 ? -18.896 22.352 25.911 1.00 81.94 98 ARG A N 1
ATOM 740 C CA . ARG A 1 98 ? -20.354 22.317 26.088 1.00 81.94 98 ARG A CA 1
ATOM 741 C C . ARG A 1 98 ? -20.690 22.773 27.514 1.00 81.94 98 ARG A C 1
ATOM 743 O O . ARG A 1 98 ? -19.938 22.490 28.440 1.00 81.94 98 ARG A O 1
ATOM 750 N N . GLY A 1 99 ? -21.766 23.540 27.677 1.00 81.31 99 GLY A N 1
ATOM 751 C CA . GLY A 1 99 ? -22.201 24.028 28.991 1.00 81.31 99 GLY A CA 1
ATOM 752 C C . GLY A 1 99 ? -22.928 22.944 29.785 1.00 81.31 99 GLY A C 1
ATOM 753 O O . GLY A 1 99 ? -23.550 22.080 29.173 1.00 81.31 99 GLY A O 1
ATOM 754 N N . LEU A 1 100 ? -22.876 23.008 31.122 1.00 79.94 100 LEU A N 1
ATOM 755 C CA . LEU A 1 100 ? -23.573 22.096 32.047 1.00 79.94 100 LEU A CA 1
ATOM 756 C C . LEU A 1 100 ? -25.062 21.947 31.673 1.00 79.94 100 LEU A C 1
ATOM 758 O O . LEU A 1 100 ? -25.749 22.946 31.485 1.00 79.94 100 LEU A O 1
ATOM 762 N N . GLY A 1 101 ? -25.547 20.708 31.555 1.00 77.50 101 GLY A N 1
ATOM 763 C CA . GLY A 1 101 ? -26.942 20.393 31.208 1.00 77.50 101 GLY A CA 1
ATOM 764 C C . GLY A 1 101 ? -27.279 20.391 29.710 1.00 77.50 101 GLY A C 1
ATOM 765 O O . GLY A 1 101 ? -28.439 20.209 29.362 1.00 77.50 101 GLY A O 1
ATOM 766 N N . PHE A 1 102 ? -26.300 20.596 28.820 1.00 76.88 102 PHE A N 1
ATOM 767 C CA . PHE A 1 102 ? -26.498 20.466 27.375 1.00 76.88 102 PHE A CA 1
ATOM 768 C C . PHE A 1 102 ? -26.215 19.031 26.909 1.00 76.88 102 PHE A C 1
ATOM 770 O O . PHE A 1 102 ? -25.058 18.602 26.901 1.00 76.88 102 PHE A O 1
ATOM 777 N N . GLU A 1 103 ? -27.272 18.323 26.520 1.00 72.88 103 GLU A N 1
ATOM 778 C CA . GLU A 1 103 ? -27.257 16.934 26.052 1.00 72.88 103 GLU A CA 1
ATOM 779 C C . GLU A 1 103 ? -27.672 16.894 24.573 1.00 72.88 103 GLU A C 1
ATOM 781 O O . GLU A 1 103 ? -28.614 17.574 24.164 1.00 72.88 103 GLU A O 1
ATOM 786 N N . ILE A 1 104 ? -26.924 16.152 23.753 1.00 72.56 104 ILE A N 1
ATOM 787 C CA . ILE A 1 104 ? -27.306 15.836 22.372 1.00 72.56 104 ILE A CA 1
ATOM 788 C C . ILE A 1 104 ? -27.395 14.318 22.302 1.00 72.56 104 ILE A C 1
ATOM 790 O O . ILE A 1 104 ? -26.372 13.649 22.461 1.00 72.56 104 ILE A O 1
ATOM 794 N N . GLU A 1 105 ? -28.598 13.815 22.039 1.00 72.25 105 GLU A N 1
ATOM 795 C CA . GLU A 1 105 ? -28.859 12.388 21.847 1.00 72.25 105 GLU A CA 1
ATOM 796 C C . GLU A 1 105 ? -27.922 11.824 20.758 1.00 72.25 105 GLU A C 1
ATOM 798 O O . GLU A 1 105 ? -27.858 12.361 19.647 1.00 72.25 105 GLU A O 1
ATOM 803 N N . GLY A 1 106 ? -27.147 10.779 21.082 1.00 67.94 106 GLY A N 1
ATOM 804 C CA . GLY A 1 106 ? -26.249 10.091 20.144 1.00 67.94 106 GLY A CA 1
ATOM 805 C C . GLY A 1 106 ? -24.828 10.658 20.012 1.00 67.94 106 GLY A C 1
ATOM 806 O O . GLY A 1 106 ? -24.075 10.219 19.143 1.00 67.94 106 GLY A O 1
ATOM 807 N N . LEU A 1 107 ? -24.431 11.633 20.838 1.00 65.19 107 LEU A N 1
ATOM 808 C CA . LEU A 1 107 ? -23.036 12.104 20.940 1.00 65.19 107 LEU A CA 1
ATOM 809 C C . LEU A 1 107 ? -22.377 11.759 22.282 1.00 65.19 107 LEU A C 1
ATOM 811 O O . LEU A 1 107 ? -21.256 12.220 22.546 1.00 65.19 107 LEU A O 1
ATOM 815 N N . GLU A 1 108 ? -23.055 10.991 23.133 1.00 69.44 108 GLU A N 1
ATOM 816 C CA . GLU A 1 108 ? -22.469 10.456 24.355 1.00 69.44 108 GLU A CA 1
ATOM 817 C C . GLU A 1 108 ? -21.615 9.230 24.016 1.00 69.44 108 GLU A C 1
ATOM 819 O O . GLU A 1 108 ? -21.951 8.430 23.147 1.00 69.44 108 GLU A O 1
ATOM 824 N N . ALA A 1 109 ? -20.458 9.099 24.670 1.00 62.84 109 ALA A N 1
ATOM 825 C CA . ALA A 1 109 ? -19.555 7.975 24.411 1.00 62.84 109 ALA A CA 1
ATOM 826 C C . ALA A 1 109 ? -20.169 6.626 24.825 1.00 62.84 109 ALA A C 1
ATOM 828 O O . ALA A 1 109 ? -19.770 5.598 24.288 1.00 62.84 109 ALA A O 1
ATOM 829 N N . ASP A 1 110 ? -21.136 6.664 25.745 1.00 64.56 110 ASP A N 1
ATOM 830 C CA . ASP A 1 110 ? -21.840 5.497 26.270 1.00 64.56 110 ASP A CA 1
ATOM 831 C C . ASP A 1 110 ? -22.906 4.969 25.287 1.00 64.56 110 ASP A C 1
ATOM 833 O O . ASP A 1 110 ? -23.263 3.798 25.363 1.00 64.56 110 ASP A O 1
ATOM 837 N N . ASP A 1 111 ? -23.370 5.793 24.334 1.00 61.88 111 ASP A N 1
ATOM 838 C CA . ASP A 1 111 ? -24.361 5.401 23.313 1.00 61.88 111 ASP A CA 1
ATOM 839 C C . ASP A 1 111 ? -23.728 4.628 22.144 1.00 61.88 111 ASP A C 1
ATOM 841 O O . ASP A 1 111 ? -24.426 4.056 21.303 1.00 61.88 111 ASP A O 1
ATOM 845 N N . VAL A 1 112 ? -22.395 4.628 22.056 1.00 67.94 112 VAL A N 1
ATOM 846 C CA . VAL A 1 112 ? -21.664 3.862 21.049 1.00 67.94 112 VAL A CA 1
ATOM 847 C C . VAL A 1 112 ? -21.323 2.509 21.652 1.00 67.94 112 VAL A C 1
ATOM 849 O O . VAL A 1 112 ? -20.210 2.274 22.126 1.00 67.94 112 VAL A O 1
ATOM 852 N N . GLU A 1 113 ? -22.290 1.596 21.602 1.00 68.19 113 GLU A N 1
ATOM 853 C CA . GLU A 1 113 ? -21.980 0.175 21.676 1.00 68.19 113 GLU A CA 1
ATOM 854 C C . GLU A 1 113 ? -21.134 -0.158 20.447 1.00 68.19 113 GLU A C 1
ATOM 856 O O . GLU A 1 113 ? -21.634 -0.340 19.334 1.00 68.19 113 GLU A O 1
ATOM 861 N N . TRP A 1 114 ? -19.814 -0.184 20.639 1.00 69.31 114 TRP A N 1
ATOM 862 C CA . TRP A 1 114 ? -18.906 -0.828 19.707 1.00 69.31 114 TRP A CA 1
ATOM 863 C C . TRP A 1 114 ? -19.260 -2.307 19.727 1.00 69.31 114 TRP A C 1
ATOM 865 O O . TRP A 1 114 ? -18.708 -3.083 20.503 1.00 69.31 114 TRP A O 1
ATOM 875 N N . VAL A 1 115 ? 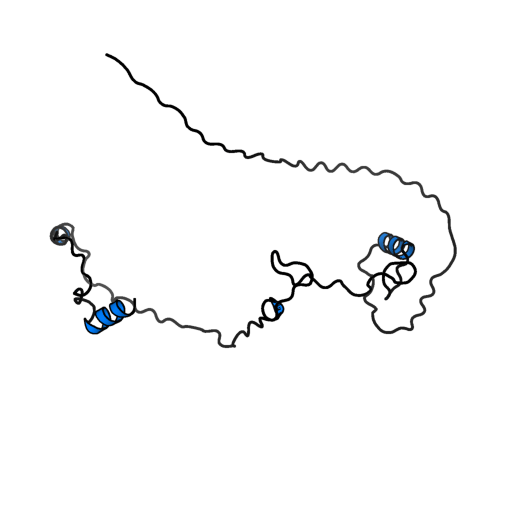-20.243 -2.680 18.909 1.00 67.50 115 VAL A N 1
ATOM 876 C CA . VAL A 1 115 ? -20.527 -4.071 18.606 1.00 67.50 115 VAL A CA 1
ATOM 877 C C . VAL A 1 115 ? -19.284 -4.554 17.880 1.00 67.50 115 VAL A C 1
ATOM 879 O O . VAL A 1 115 ? -19.132 -4.332 16.675 1.00 67.50 115 VAL A O 1
ATOM 882 N N . GLU A 1 116 ? -18.363 -5.156 18.635 1.00 62.69 116 GLU A N 1
ATOM 883 C CA . GLU A 1 116 ? -17.414 -6.122 18.106 1.00 62.69 116 GLU A CA 1
ATOM 884 C C . GLU A 1 116 ? -18.275 -7.133 17.363 1.00 62.69 116 GLU A C 1
ATOM 886 O O . GLU A 1 116 ? -18.865 -8.046 17.927 1.00 62.69 116 GLU A O 1
ATOM 891 N N . THR A 1 117 ? -18.479 -6.885 16.074 1.00 62.44 117 THR A N 1
ATOM 892 C CA . THR A 1 117 ? -19.035 -7.901 15.209 1.00 62.44 117 THR A CA 1
ATOM 893 C C . THR A 1 117 ? -18.019 -9.025 15.310 1.00 62.44 117 THR A C 1
ATOM 895 O O . THR A 1 117 ? -16.882 -8.814 14.900 1.00 62.44 117 THR A O 1
ATOM 898 N N . ASP A 1 118 ? -18.425 -10.170 15.867 1.00 56.03 118 ASP A N 1
ATOM 899 C CA . ASP A 1 118 ? -17.625 -11.365 16.219 1.00 56.03 118 ASP 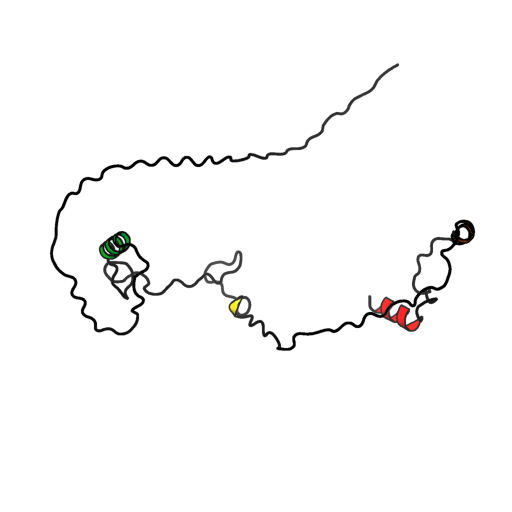A CA 1
ATOM 900 C C . ASP A 1 118 ? -16.745 -11.939 15.089 1.00 56.03 118 ASP A C 1
ATOM 902 O O . ASP A 1 118 ? -16.118 -12.990 15.208 1.00 56.03 118 ASP A O 1
ATOM 906 N N . LYS A 1 119 ? -16.709 -11.276 13.940 1.00 62.09 119 LYS A N 1
ATOM 907 C CA . LYS A 1 119 ? -15.740 -11.512 12.892 1.00 62.09 119 LYS A CA 1
ATOM 908 C C . LYS A 1 119 ? -14.492 -10.718 13.243 1.00 62.09 119 LYS A C 1
ATOM 910 O O . LYS A 1 119 ? -14.302 -9.610 12.747 1.00 62.09 119 LYS A O 1
ATOM 915 N N . GLU A 1 120 ? -13.613 -11.325 14.036 1.00 63.56 120 GLU A N 1
ATOM 916 C CA . GLU A 1 120 ? -12.181 -11.102 13.849 1.00 63.56 120 GLU A CA 1
ATOM 917 C C . GLU A 1 120 ? -11.931 -11.228 12.340 1.00 63.56 120 GLU A C 1
ATOM 919 O O . GLU A 1 120 ? -12.055 -12.312 11.763 1.00 63.56 120 GLU A O 1
ATOM 924 N N . VAL A 1 121 ? -11.729 -10.102 11.651 1.00 69.19 121 VAL A N 1
ATOM 925 C CA . VAL A 1 121 ? -11.470 -10.116 10.212 1.00 69.19 121 VAL A CA 1
ATOM 926 C C . VAL A 1 121 ? -10.030 -10.589 10.050 1.00 69.19 121 VAL A C 1
ATOM 928 O O . VAL A 1 121 ? -9.108 -9.796 9.882 1.00 69.19 121 VAL A O 1
ATOM 931 N N . GLU A 1 122 ? -9.824 -11.899 10.165 1.00 69.94 122 GLU A N 1
ATOM 932 C CA . GLU A 1 122 ? -8.547 -12.545 9.894 1.00 69.94 122 GLU A CA 1
ATOM 933 C C . GLU A 1 122 ? -8.340 -12.549 8.371 1.00 69.94 122 GLU A C 1
ATOM 935 O O . GLU A 1 122 ? -8.632 -13.522 7.673 1.00 69.94 122 GLU A O 1
ATOM 940 N N . VAL A 1 123 ? -7.883 -11.420 7.821 1.00 81.19 123 VAL A N 1
ATOM 941 C CA . VAL A 1 123 ? -7.443 -11.350 6.423 1.00 81.19 123 VAL A CA 1
ATOM 942 C C . VAL A 1 123 ? -6.096 -12.058 6.334 1.00 81.19 123 VAL A C 1
ATOM 944 O O . VAL A 1 123 ? -5.048 -11.484 6.616 1.00 81.19 123 VAL A O 1
ATOM 947 N N . ARG A 1 124 ? -6.114 -13.342 5.970 1.00 83.94 124 ARG A N 1
ATOM 948 C CA . ARG A 1 124 ? -4.891 -14.074 5.623 1.00 83.94 124 ARG A CA 1
ATOM 94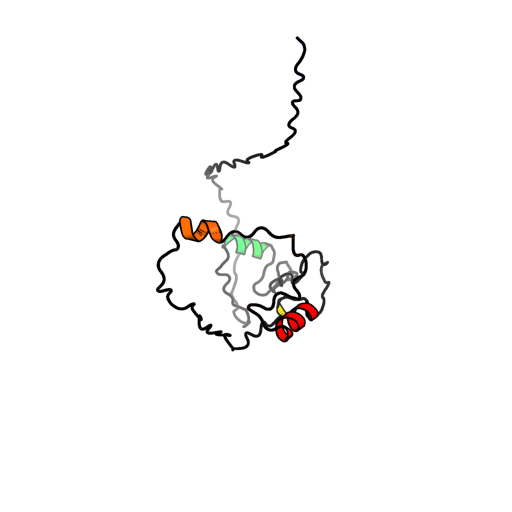9 C C . ARG A 1 124 ? -4.431 -13.642 4.237 1.00 83.94 124 ARG A C 1
ATOM 951 O O . ARG A 1 124 ? -4.915 -14.156 3.233 1.00 83.94 124 ARG A O 1
ATOM 958 N N . GLU A 1 125 ? -3.508 -12.693 4.187 1.00 88.06 125 GLU A N 1
ATOM 959 C CA . GLU A 1 125 ? -2.857 -12.288 2.943 1.00 88.06 125 GLU A CA 1
ATOM 960 C C . GLU A 1 125 ? -1.823 -13.343 2.533 1.00 88.06 125 GLU A C 1
ATOM 962 O O . GLU A 1 125 ? -0.913 -13.682 3.292 1.00 88.06 125 GLU A O 1
ATOM 967 N N . THR A 1 126 ? -1.963 -13.894 1.329 1.00 90.62 126 THR A N 1
ATOM 968 C CA . THR A 1 126 ? -0.956 -14.783 0.745 1.00 90.62 126 THR A CA 1
ATOM 969 C C . THR A 1 126 ? 0.050 -13.942 -0.038 1.00 90.62 126 THR A C 1
ATOM 971 O O . THR A 1 126 ? -0.352 -13.328 -1.028 1.00 90.62 126 THR A O 1
ATOM 974 N N . PRO A 1 127 ? 1.333 -13.891 0.361 1.00 91.94 127 PRO A N 1
ATOM 975 C CA . PRO A 1 127 ? 2.325 -13.129 -0.381 1.00 91.94 127 PRO A CA 1
ATOM 976 C C . PRO A 1 127 ? 2.607 -13.805 -1.727 1.00 91.94 127 PRO A C 1
ATOM 978 O O . PRO A 1 127 ? 2.873 -15.008 -1.772 1.00 91.94 127 PRO A O 1
ATOM 981 N N . ASP A 1 128 ? 2.572 -13.021 -2.802 1.00 94.50 128 ASP A N 1
ATOM 982 C CA . ASP A 1 128 ? 3.019 -13.437 -4.130 1.00 94.50 128 ASP A CA 1
ATOM 983 C C . ASP A 1 128 ? 4.415 -12.856 -4.387 1.00 94.50 128 ASP A C 1
ATOM 985 O O . ASP A 1 128 ? 4.626 -11.644 -4.288 1.00 94.50 128 ASP A O 1
ATOM 989 N N . TRP A 1 129 ? 5.391 -13.728 -4.634 1.00 95.69 129 TRP A N 1
ATOM 990 C CA . TRP A 1 129 ? 6.802 -13.355 -4.735 1.00 95.69 129 TRP A CA 1
ATOM 991 C C . TRP A 1 129 ? 7.263 -13.403 -6.187 1.00 95.69 129 TRP A C 1
ATOM 993 O O . TRP A 1 129 ? 6.949 -14.335 -6.924 1.00 95.69 129 TRP A O 1
ATOM 1003 N N . ILE A 1 130 ? 8.093 -12.435 -6.576 1.00 95.44 130 ILE A N 1
ATOM 1004 C CA . ILE A 1 130 ? 8.805 -12.482 -7.858 1.00 95.44 130 ILE A CA 1
ATOM 1005 C C . ILE A 1 130 ? 9.686 -13.749 -7.877 1.00 95.44 130 ILE A C 1
ATOM 1007 O O . ILE A 1 130 ? 10.335 -14.046 -6.867 1.00 95.44 130 ILE A O 1
ATOM 1011 N N . PRO A 1 131 ? 9.723 -14.508 -8.990 1.00 95.50 131 PRO A N 1
ATOM 1012 C CA . PRO A 1 131 ? 10.540 -15.713 -9.092 1.00 95.50 131 PRO A CA 1
ATOM 1013 C C . PRO A 1 131 ? 12.030 -15.418 -8.887 1.00 95.50 131 PRO A C 1
ATOM 1015 O O . PRO A 1 131 ? 12.504 -14.302 -9.105 1.00 95.50 131 PRO A O 1
ATOM 1018 N N . SER A 1 132 ? 12.783 -16.445 -8.483 1.00 94.31 132 SER A N 1
ATOM 1019 C CA . SER A 1 132 ? 14.235 -16.326 -8.342 1.00 94.31 132 SER A CA 1
ATOM 1020 C C . SER A 1 132 ? 14.864 -15.959 -9.688 1.00 94.31 132 SER A C 1
ATOM 1022 O O . SER A 1 132 ? 14.596 -16.601 -10.703 1.00 94.31 132 SER A O 1
ATOM 1024 N N . CYS A 1 133 ? 15.676 -14.902 -9.696 1.00 94.62 133 CYS A N 1
ATOM 1025 C CA . CYS A 1 133 ? 16.428 -14.499 -10.874 1.00 94.62 133 CYS A CA 1
ATOM 1026 C C . CYS A 1 133 ? 17.684 -15.371 -10.990 1.00 94.62 133 CYS A C 1
ATOM 1028 O O . CYS A 1 133 ? 18.523 -15.360 -10.092 1.00 94.62 133 CYS A O 1
ATOM 1030 N N . GLU A 1 134 ? 17.809 -16.110 -12.091 1.00 94.19 134 GLU A N 1
ATOM 1031 C CA . GLU A 1 134 ? 18.979 -16.954 -12.385 1.00 94.19 134 GLU A CA 1
ATOM 1032 C C . GLU A 1 134 ? 20.092 -16.197 -13.130 1.00 94.19 134 GLU A C 1
ATOM 1034 O O . GLU A 1 134 ? 21.167 -16.745 -13.361 1.00 94.19 134 GLU A O 1
ATOM 1039 N N . LEU A 1 135 ? 19.835 -14.950 -13.537 1.00 92.31 135 LEU A N 1
ATOM 1040 C CA . LEU A 1 135 ? 20.788 -14.140 -14.289 1.00 92.31 135 LEU A CA 1
ATOM 1041 C C . LEU A 1 135 ? 21.856 -13.559 -13.362 1.00 92.31 135 LEU A C 1
ATOM 1043 O O . LEU A 1 135 ? 21.558 -13.094 -12.259 1.00 92.31 135 LEU A O 1
ATOM 1047 N N . ASP A 1 136 ? 23.095 -13.535 -13.852 1.00 92.75 136 ASP A N 1
ATOM 1048 C CA . ASP A 1 136 ? 24.182 -12.854 -13.161 1.00 92.75 136 ASP A CA 1
ATOM 1049 C C . ASP A 1 136 ? 23.878 -11.352 -13.022 1.00 92.75 136 ASP A C 1
ATOM 1051 O O . ASP A 1 136 ? 23.264 -10.749 -13.913 1.00 92.75 136 ASP A O 1
ATOM 1055 N N . PRO A 1 137 ? 24.319 -10.712 -11.924 1.00 94.44 137 PRO A N 1
ATOM 1056 C CA . PRO A 1 137 ? 24.194 -9.272 -11.776 1.00 94.44 137 PRO A CA 1
ATOM 1057 C C . PRO A 1 137 ? 24.846 -8.532 -12.959 1.00 94.44 137 PRO A C 1
ATOM 1059 O O . PRO A 1 137 ? 25.967 -8.876 -13.346 1.00 94.44 137 PRO A O 1
ATOM 1062 N N . PRO A 1 138 ? 24.189 -7.498 -13.516 1.00 94.06 138 PRO A N 1
ATOM 1063 C CA . PRO A 1 138 ? 24.687 -6.779 -14.685 1.00 94.06 138 PRO A CA 1
ATOM 1064 C C . PRO A 1 138 ? 26.038 -6.115 -14.397 1.00 94.06 138 PRO A C 1
ATOM 1066 O O . PRO A 1 138 ? 26.258 -5.519 -13.336 1.00 94.06 138 PRO A O 1
ATOM 1069 N N . THR A 1 139 ? 26.954 -6.183 -15.363 1.00 94.00 139 THR A N 1
ATOM 1070 C CA . THR A 1 139 ? 28.267 -5.540 -15.258 1.00 94.00 139 THR A CA 1
ATOM 1071 C C . THR A 1 139 ? 28.139 -4.042 -15.545 1.00 94.00 139 THR A C 1
ATOM 1073 O O . THR A 1 139 ? 27.231 -3.590 -16.239 1.00 94.00 139 THR A O 1
ATOM 1076 N N . ARG A 1 140 ? 29.089 -3.228 -15.061 1.00 92.44 140 ARG A N 1
ATOM 1077 C CA . ARG A 1 140 ? 29.141 -1.782 -15.361 1.00 92.44 140 ARG A CA 1
ATOM 1078 C C . ARG A 1 140 ? 29.063 -1.473 -16.859 1.00 92.44 140 ARG A C 1
ATOM 1080 O O . ARG A 1 140 ? 28.466 -0.471 -17.226 1.00 92.44 140 ARG A O 1
ATOM 1087 N N . ASN A 1 141 ? 29.682 -2.304 -17.695 1.00 92.19 141 ASN A N 1
ATOM 1088 C CA . ASN A 1 141 ? 29.652 -2.117 -19.143 1.00 92.19 141 ASN A CA 1
ATOM 1089 C C . ASN A 1 141 ? 28.235 -2.285 -19.703 1.00 92.19 141 ASN A C 1
ATOM 1091 O O . ASN A 1 141 ? 27.833 -1.458 -20.508 1.00 92.19 141 ASN A O 1
ATOM 1095 N N . ASP A 1 142 ? 27.479 -3.267 -19.207 1.00 90.75 142 ASP A N 1
ATOM 1096 C CA . ASP A 1 142 ? 26.096 -3.524 -19.625 1.00 90.75 142 ASP A CA 1
ATOM 1097 C C . ASP A 1 142 ? 25.177 -2.361 -19.228 1.00 90.75 142 ASP A C 1
ATOM 1099 O O . ASP A 1 142 ? 24.348 -1.913 -20.011 1.00 90.75 142 ASP A O 1
ATOM 1103 N N . MET A 1 143 ? 25.376 -1.815 -18.023 1.00 93.31 143 MET A N 1
ATOM 1104 C CA . MET A 1 143 ? 24.568 -0.709 -17.498 1.00 93.31 143 MET A CA 1
ATOM 1105 C C . MET A 1 143 ? 24.823 0.637 -18.187 1.00 93.31 143 MET A C 1
ATOM 1107 O O . MET A 1 143 ? 23.989 1.534 -18.078 1.00 93.31 143 MET A O 1
ATOM 1111 N N . ASN A 1 144 ? 25.963 0.818 -18.864 1.00 92.50 144 ASN A N 1
ATOM 1112 C CA . ASN A 1 144 ? 26.257 2.081 -19.550 1.00 92.50 144 ASN A CA 1
ATOM 1113 C C . ASN A 1 144 ? 25.258 2.360 -20.685 1.00 92.50 144 ASN A C 1
ATOM 1115 O O . ASN A 1 144 ? 24.965 3.525 -20.945 1.00 92.50 144 ASN A O 1
ATOM 1119 N N . ASP A 1 145 ? 24.715 1.306 -21.298 1.00 92.38 145 ASP A N 1
ATOM 1120 C CA . ASP A 1 145 ? 23.770 1.394 -22.414 1.00 92.38 145 ASP A CA 1
ATOM 1121 C C . ASP A 1 145 ? 22.299 1.415 -21.953 1.00 92.38 145 ASP A C 1
ATOM 1123 O O . ASP A 1 145 ? 21.397 1.491 -22.777 1.00 92.38 145 ASP A O 1
ATOM 1127 N N . TRP A 1 146 ? 22.024 1.354 -20.643 1.00 94.69 146 TRP A N 1
ATOM 1128 C CA . TRP A 1 146 ? 20.651 1.342 -20.103 1.00 94.69 146 TRP A CA 1
ATOM 1129 C C . TRP A 1 146 ? 20.051 2.736 -19.905 1.00 94.69 146 TRP A C 1
ATOM 1131 O O . TRP A 1 146 ? 18.854 2.872 -19.653 1.00 94.69 146 TRP A O 1
ATOM 1141 N N . MET A 1 147 ? 20.881 3.781 -19.936 1.00 93.88 147 MET A N 1
ATOM 1142 C CA . MET A 1 147 ? 20.430 5.147 -19.696 1.00 93.88 147 MET A CA 1
ATOM 1143 C C . MET A 1 147 ? 20.024 5.823 -21.007 1.00 93.88 147 MET A C 1
ATOM 1145 O O . MET A 1 147 ? 20.861 6.402 -21.698 1.00 93.88 147 MET A O 1
ATOM 1149 N N . ASP A 1 148 ? 18.723 5.844 -21.277 1.00 92.44 148 ASP A N 1
ATOM 1150 C CA . ASP A 1 148 ? 18.151 6.570 -22.410 1.00 92.44 148 ASP A CA 1
ATOM 1151 C C . ASP A 1 148 ? 17.666 7.968 -22.003 1.00 92.44 148 ASP A C 1
ATOM 1153 O O . ASP A 1 148 ? 16.850 8.138 -21.094 1.00 92.44 148 ASP A O 1
ATOM 1157 N N . VAL A 1 149 ? 18.154 9.001 -22.698 1.00 94.56 149 VAL A N 1
ATOM 1158 C CA . VAL A 1 149 ? 17.738 10.396 -22.479 1.00 94.56 149 VAL A CA 1
ATOM 1159 C C . VAL A 1 149 ? 16.784 10.824 -23.588 1.00 94.56 149 VAL A C 1
ATOM 1161 O O . VAL A 1 149 ? 17.194 11.037 -24.726 1.00 94.56 149 VAL A O 1
ATOM 1164 N N . ASN A 1 150 ? 15.514 11.006 -23.229 1.00 93.38 150 ASN A N 1
ATOM 1165 C CA . ASN A 1 150 ? 14.445 11.409 -24.142 1.00 93.38 150 ASN A CA 1
ATOM 1166 C C . ASN A 1 150 ? 13.799 12.741 -23.734 1.00 93.38 150 ASN A C 1
ATOM 1168 O O . ASN A 1 150 ? 14.103 13.328 -22.692 1.00 93.38 150 ASN A O 1
ATOM 1172 N N . GLN A 1 151 ? 12.893 13.245 -24.578 1.00 96.00 151 GLN A N 1
ATOM 1173 C CA . GLN A 1 151 ? 12.064 14.399 -24.228 1.00 96.00 151 GLN A CA 1
ATOM 1174 C C . GLN A 1 151 ? 11.175 14.081 -23.020 1.00 96.00 151 GLN A C 1
ATOM 1176 O O . GLN A 1 151 ? 10.735 12.950 -22.825 1.00 96.00 151 GLN A O 1
ATOM 1181 N N . LYS A 1 152 ? 10.878 15.104 -22.212 1.00 96.62 152 LYS A N 1
ATOM 1182 C CA . LYS A 1 152 ? 10.017 14.956 -21.037 1.00 96.62 152 LYS A CA 1
ATOM 1183 C C . LYS A 1 152 ? 8.607 14.531 -21.459 1.00 96.62 152 LYS A C 1
ATOM 1185 O O . LYS A 1 152 ? 7.867 15.338 -22.020 1.00 96.62 152 LYS A O 1
ATOM 1190 N N . LYS A 1 153 ? 8.218 13.306 -21.108 1.00 96.00 153 LYS A N 1
ATOM 1191 C CA . LYS A 1 153 ? 6.846 12.811 -21.251 1.00 96.00 153 LYS A CA 1
ATOM 1192 C C . LYS A 1 153 ? 5.997 13.276 -20.064 1.00 96.00 153 LYS A C 1
ATOM 1194 O O . LYS A 1 153 ? 6.402 13.148 -18.911 1.00 96.00 153 LYS A O 1
ATOM 1199 N N . THR A 1 154 ? 4.842 13.877 -20.345 1.00 95.12 154 THR A N 1
ATOM 1200 C CA . THR A 1 154 ? 3.883 14.369 -19.329 1.00 95.12 154 THR A CA 1
ATOM 1201 C C . THR A 1 154 ? 2.517 13.694 -19.427 1.00 95.12 154 THR A C 1
ATOM 1203 O O . THR A 1 154 ? 1.568 14.139 -18.789 1.00 95.12 154 THR A O 1
ATOM 1206 N N . ILE A 1 155 ? 2.403 12.667 -20.267 1.00 94.88 155 ILE A N 1
ATOM 1207 C CA . ILE A 1 155 ? 1.171 11.937 -20.553 1.00 94.88 155 ILE A CA 1
ATOM 1208 C C . ILE A 1 155 ? 1.365 10.520 -20.014 1.00 94.88 155 ILE A C 1
ATOM 1210 O O . ILE A 1 155 ? 2.420 9.938 -20.237 1.00 94.88 155 ILE A O 1
ATOM 1214 N N . ILE A 1 156 ? 0.384 10.022 -19.256 1.00 95.19 156 ILE A N 1
ATOM 1215 C CA . ILE A 1 156 ? 0.402 8.680 -18.645 1.00 95.19 156 ILE A CA 1
ATOM 1216 C C . ILE A 1 156 ? -0.594 7.716 -19.305 1.00 95.19 156 ILE A C 1
ATOM 1218 O O . ILE A 1 156 ? -0.530 6.516 -19.081 1.00 95.19 156 ILE A O 1
ATOM 1222 N N . SER A 1 157 ? -1.537 8.223 -20.103 1.00 92.19 157 SER A N 1
ATOM 1223 C CA . SER A 1 157 ? -2.620 7.418 -20.687 1.00 92.19 157 SER A CA 1
ATOM 1224 C C . SER A 1 157 ? -2.144 6.379 -21.701 1.00 92.19 157 SER A C 1
ATOM 1226 O O . SER A 1 157 ? -2.870 5.443 -21.991 1.00 92.19 157 SER A O 1
ATOM 1228 N N . ASP A 1 158 ? -0.947 6.551 -22.249 1.00 94.31 158 ASP A N 1
ATOM 1229 C CA . ASP A 1 158 ? -0.337 5.689 -23.258 1.00 94.31 158 ASP A CA 1
ATOM 1230 C C . ASP A 1 158 ? 0.703 4.710 -22.673 1.00 94.31 158 ASP A C 1
ATOM 1232 O O . ASP A 1 158 ? 1.370 4.005 -23.424 1.00 94.31 158 ASP A O 1
ATOM 1236 N N . GLU A 1 159 ? 0.858 4.645 -21.345 1.00 95.88 159 GLU A N 1
ATOM 1237 C CA . GLU A 1 159 ? 1.788 3.731 -20.658 1.00 95.88 159 GLU A CA 1
ATOM 1238 C C . GLU A 1 159 ? 1.196 2.316 -20.512 1.00 95.88 159 GLU A C 1
ATOM 1240 O O . GLU A 1 159 ? 0.814 1.885 -19.421 1.00 95.88 159 GLU A O 1
ATOM 1245 N N . THR A 1 160 ? 1.095 1.585 -21.625 1.00 96.12 160 THR A N 1
ATOM 1246 C CA . THR A 1 160 ? 0.422 0.272 -21.699 1.00 96.12 160 THR A CA 1
ATOM 1247 C C . THR A 1 160 ? 1.372 -0.925 -21.828 1.00 96.12 160 THR A C 1
ATOM 1249 O O . THR A 1 160 ? 0.942 -2.018 -22.188 1.00 96.12 160 THR A O 1
ATOM 1252 N N . GLU A 1 161 ? 2.672 -0.755 -21.563 1.00 96.19 161 GLU A N 1
ATOM 1253 C CA . GLU A 1 161 ? 3.663 -1.839 -21.708 1.00 96.19 161 GLU A CA 1
ATOM 1254 C C . GLU A 1 161 ? 3.467 -2.966 -20.682 1.00 96.19 161 GLU A C 1
ATOM 1256 O O . GLU A 1 161 ? 3.608 -4.143 -21.005 1.00 96.19 161 GLU A O 1
ATOM 1261 N N . PHE A 1 162 ? 3.093 -2.604 -19.451 1.00 96.19 162 PHE A N 1
ATOM 1262 C CA . PHE A 1 162 ? 2.921 -3.537 -18.328 1.00 96.19 162 PHE A CA 1
ATOM 1263 C C . PHE A 1 162 ? 1.497 -3.532 -17.750 1.00 96.19 162 PHE A C 1
ATOM 1265 O O . PHE A 1 162 ? 1.242 -4.138 -16.711 1.00 96.19 162 PHE A O 1
ATOM 1272 N N . CYS A 1 163 ? 0.561 -2.836 -18.398 1.00 95.31 163 CYS A N 1
ATOM 1273 C CA . CYS A 1 163 ? -0.834 -2.736 -17.981 1.00 95.31 163 CYS A CA 1
ATOM 1274 C C . CYS A 1 163 ? -1.736 -2.629 -19.213 1.00 95.31 163 CYS A C 1
ATOM 1276 O O . CYS A 1 163 ? -1.418 -1.911 -20.157 1.00 95.31 163 CYS A O 1
ATOM 1278 N N . SER A 1 164 ? -2.876 -3.321 -19.210 1.00 96.06 164 SER A N 1
ATOM 1279 C CA . SER A 1 164 ? -3.850 -3.209 -20.299 1.00 96.06 164 SER A CA 1
ATOM 1280 C C . SER A 1 164 ? -4.459 -1.806 -20.361 1.00 96.06 164 SER A C 1
ATOM 1282 O O . SER A 1 16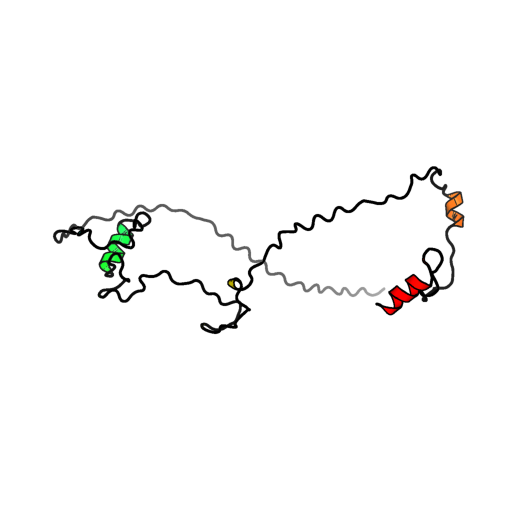4 ? -4.822 -1.250 -19.320 1.00 96.06 164 SER A O 1
ATOM 1284 N N . GLU A 1 165 ? -4.672 -1.299 -21.576 1.00 95.81 165 GLU A N 1
ATOM 1285 C CA . GLU A 1 165 ? -5.287 0.006 -21.848 1.00 95.81 165 GLU A CA 1
ATOM 1286 C C . GLU A 1 165 ? -6.626 0.184 -21.110 1.00 95.81 165 GLU A C 1
ATOM 1288 O O . GLU A 1 165 ? -6.831 1.181 -20.423 1.00 95.81 165 GLU A O 1
ATOM 1293 N N . GLU A 1 166 ? -7.507 -0.819 -21.148 1.00 95.31 166 GLU A N 1
ATOM 1294 C CA . GLU A 1 166 ? -8.828 -0.756 -20.505 1.00 95.31 166 GLU A CA 1
ATOM 1295 C C . GLU A 1 166 ? -8.749 -0.515 -18.988 1.00 95.31 166 GLU A C 1
ATOM 1297 O O . GLU A 1 166 ? -9.453 0.345 -18.456 1.00 95.31 166 GLU A O 1
ATOM 1302 N N . ILE A 1 167 ? -7.863 -1.235 -18.287 1.00 95.69 167 ILE A N 1
ATOM 1303 C CA . ILE A 1 167 ? -7.660 -1.079 -16.837 1.00 95.69 167 ILE A CA 1
ATOM 1304 C C . ILE A 1 167 ? -7.033 0.282 -16.531 1.00 95.69 167 ILE A C 1
ATOM 1306 O O . ILE A 1 167 ? -7.487 0.971 -15.616 1.00 95.69 167 ILE A O 1
ATOM 1310 N N . LEU A 1 168 ? -6.016 0.687 -17.298 1.00 95.75 168 LEU A N 1
ATOM 1311 C CA . LEU A 1 168 ? -5.349 1.974 -17.123 1.00 95.75 168 LEU A CA 1
ATOM 1312 C C . LEU A 1 168 ? -6.347 3.130 -17.259 1.00 95.75 168 LEU A C 1
ATOM 1314 O O . LEU A 1 168 ? -6.446 3.973 -16.367 1.00 95.75 168 LEU A O 1
ATOM 1318 N N . HIS A 1 169 ? -7.134 3.136 -18.334 1.00 95.62 169 HIS A N 1
ATOM 1319 C CA . HIS A 1 169 ? -8.170 4.138 -18.552 1.00 95.62 169 HIS A CA 1
ATOM 1320 C C . HIS A 1 169 ? -9.268 4.073 -17.488 1.00 95.62 169 HIS A C 1
ATOM 1322 O O . HIS A 1 169 ? -9.673 5.121 -16.986 1.00 95.62 169 HIS A O 1
ATOM 1328 N N . GLY A 1 170 ? -9.689 2.875 -17.073 1.00 95.62 170 GLY A N 1
ATOM 1329 C CA . GLY A 1 170 ? -10.637 2.695 -15.975 1.00 95.62 170 GLY A CA 1
ATOM 1330 C C . GLY A 1 170 ? -10.168 3.385 -14.692 1.00 95.62 170 GLY A C 1
ATOM 1331 O O . GLY A 1 170 ? -10.872 4.235 -14.149 1.00 95.62 170 GLY A O 1
ATOM 1332 N N . VAL A 1 171 ? -8.936 3.118 -14.253 1.00 95.81 171 VAL A N 1
ATOM 1333 C CA . VAL A 1 171 ? -8.360 3.742 -13.049 1.00 95.81 171 VAL A CA 1
ATOM 1334 C C . VAL A 1 171 ? -8.221 5.257 -13.204 1.00 95.81 171 VAL A C 1
ATOM 1336 O O . VAL A 1 171 ? -8.527 5.989 -12.265 1.00 95.81 171 VAL A O 1
ATOM 1339 N N . LEU A 1 172 ? -7.786 5.745 -14.370 1.00 95.44 172 LEU A N 1
ATOM 1340 C CA . LEU A 1 172 ? -7.646 7.182 -14.625 1.00 95.44 172 LEU A CA 1
ATOM 1341 C C . LEU A 1 172 ? -8.989 7.921 -14.586 1.00 95.44 172 LEU A C 1
ATOM 1343 O O . LEU A 1 172 ? -9.022 9.063 -14.143 1.00 95.44 172 LEU A O 1
ATOM 1347 N N . THR A 1 173 ? -10.088 7.287 -15.008 1.00 95.31 173 THR A N 1
ATOM 1348 C CA . THR A 1 173 ? -11.433 7.888 -14.930 1.00 95.31 173 THR A CA 1
ATOM 1349 C C . THR A 1 173 ? -12.034 7.889 -13.526 1.00 95.31 173 THR A C 1
ATOM 1351 O O . THR A 1 173 ? -12.904 8.707 -13.242 1.00 95.31 173 THR A O 1
ATOM 1354 N N . CYS A 1 174 ? -11.596 6.978 -12.654 1.00 92.31 174 CYS A N 1
ATOM 1355 C CA . CYS A 1 174 ? -12.118 6.840 -11.292 1.00 92.31 174 CYS A CA 1
ATOM 1356 C C . CYS A 1 174 ? -11.365 7.672 -10.242 1.00 92.31 174 CYS A C 1
ATOM 1358 O O . CYS A 1 174 ? -11.786 7.684 -9.085 1.00 92.31 174 CYS A O 1
ATOM 1360 N N . LYS A 1 175 ? -10.248 8.305 -10.613 1.00 76.06 175 LYS A N 1
ATOM 1361 C CA . LYS A 1 175 ? -9.472 9.193 -9.736 1.00 76.06 175 LYS A CA 1
ATOM 1362 C C . LYS A 1 175 ? -10.028 10.610 -9.719 1.00 76.06 175 LYS A C 1
ATOM 1364 O O . LYS A 1 175 ? -9.972 11.213 -8.626 1.00 76.06 175 LYS A O 1
#

Foldseek 3Di:
DDDDDDDDDDDDDDDDDDDDDDDDDDDDDDDDDDDDDDDDDDDDPPPDDPDQPPPPVPDDPVVVVVQVVQVDDRQADGHVVSPHDSDDDDDDQDDDPDDPPDDDPPPGPVNDPPPPPVPPVPPPDDDDDDDDDPDDDDDPVRVVVVDDDDPDDPDDLPVPPPHHNVVSVVVVVVD

pLDDT: mean 71.03, std 22.95, range [29.38, 96.62]

Secondary structure (DSSP, 8-state):
---PPP-----------------------PPPPP----------------S-----TTS-HHHHHHHHHTT--TTSPSSTTS-S-SSPPPP----SSPPTT---TT-SGGG------S-----------PPPP-SPPPPHHHHTTS----------TT--SSS-HHHHHHHHHH-

Mean predicted aligned error: 21.33 Å

Solvent-accessible surface area (backbone atoms only — not comparable to full-atom values): 13017 Å² total; per-residue (Å²): 135,89,82,90,85,83,87,83,83,87,87,78,90,80,91,79,88,80,84,83,82,78,87,78,88,79,89,76,91,74,89,79,82,88,80,90,76,88,81,82,84,84,83,80,84,79,88,80,76,94,78,78,89,69,73,75,80,86,61,54,72,70,57,51,55,51,40,44,75,50,31,41,46,93,86,45,6,50,25,88,78,38,75,34,71,61,67,82,81,78,77,84,79,70,71,79,94,61,58,93,93,69,81,60,93,84,73,44,78,83,72,58,74,78,72,74,62,89,65,76,80,79,77,80,80,79,87,84,73,84,76,88,77,88,68,76,82,82,49,75,74,63,55,66,76,68,73,79,91,74,82,88,79,90,75,69,90,80,69,49,90,90,42,58,61,69,60,54,52,50,55,64,74,74,107

Sequence (175 aa):
MAEKRKIGASLSDSDDEVCDVKRRNTFVTSMYQENESSPSKGMMVNSDSTDGSKSFSGYNDFSLKLMGKMGFQIGEGLGKFGQGRSNIVEASKQRGRRGLGFEIEGLEADDVEWVETDKEVEVRETPDWIPSCELDPPTRNDMNDWMDVNQKKTIISDETEFCSEEILHGVLTCK

Organism: Paramuricea clavata (NCBI:txid317549)

Radius of gyration: 40.19 Å; Cα contacts (8 Å, |Δi|>4): 52; chains: 1; bounding box: 74×66×102 Å